Protein AF-A0A2V8FUE7-F1 (afdb_monomer_lite)

Sequence (72 aa):
DTINRAVDAGIPVITWDADAPKSRRLAFYGVDDLAAGRIMGEQTVNLLGGKGKVAIITSVGATNLQRRLDGV

Secondary structure (DSSP, 8-state):
-HHHHHHHTT---EEESS--TTS--SEEE---HHHHHHHHHHHHHHHTTT---------TT-HHHHHHHHH-

pLDDT: mean 96.18, std 2.72, range [82.06, 98.56]

Radius of gyration: 16.44 Å; chains: 1; bounding box: 31×19×47 Å

Structure (mmCIF, N/CA/C/O backbone):
data_AF-A0A2V8FUE7-F1
#
_entry.id   AF-A0A2V8FUE7-F1
#
loop_
_atom_site.group_PDB
_atom_site.id
_atom_site.type_symbol
_atom_site.label_atom_id
_atom_site.label_alt_id
_atom_site.label_comp_id
_atom_site.label_asym_id
_atom_site.label_entity_id
_atom_site.label_seq_id
_atom_site.pdbx_PDB_ins_code
_atom_site.Cartn_x
_atom_site.Cartn_y
_atom_site.Cartn_z
_atom_site.occupancy
_atom_site.B_iso_or_equiv
_atom_site.auth_seq_id
_atom_site.auth_comp_id
_atom_site.auth_asym_id
_atom_site.auth_atom_id
_atom_site.pdbx_PDB_model_num
ATOM 1 N N . ASP A 1 1 ? 7.906 -8.879 -13.270 1.00 82.06 1 ASP A N 1
ATOM 2 C CA . ASP A 1 1 ? 8.225 -9.328 -14.635 1.00 82.06 1 ASP A CA 1
ATOM 3 C C . ASP A 1 1 ? 7.677 -8.384 -15.713 1.00 82.06 1 ASP A C 1
ATOM 5 O O . ASP A 1 1 ? 8.459 -7.670 -16.319 1.00 82.06 1 ASP A O 1
ATOM 9 N N . THR A 1 2 ? 6.356 -8.247 -15.892 1.00 95.50 2 THR A N 1
ATOM 10 C CA . THR A 1 2 ? 5.762 -7.395 -16.956 1.00 95.50 2 THR A CA 1
ATOM 11 C C . THR A 1 2 ? 6.194 -5.924 -16.944 1.00 95.50 2 THR A C 1
ATOM 13 O O . THR A 1 2 ? 6.595 -5.416 -17.985 1.00 95.50 2 THR A O 1
ATOM 16 N N . ILE A 1 3 ? 6.192 -5.254 -15.784 1.00 97.31 3 ILE A N 1
ATOM 17 C CA . ILE A 1 3 ? 6.667 -3.858 -15.679 1.00 97.31 3 ILE A CA 1
ATOM 18 C C . ILE A 1 3 ? 8.133 -3.748 -16.120 1.00 97.31 3 ILE A C 1
ATOM 20 O O . ILE A 1 3 ? 8.498 -2.854 -16.873 1.00 97.31 3 ILE A O 1
ATOM 24 N N . ASN A 1 4 ? 8.968 -4.698 -15.697 1.00 98.31 4 ASN A N 1
ATOM 25 C CA . ASN A 1 4 ? 10.395 -4.697 -16.008 1.00 98.31 4 ASN A CA 1
ATOM 26 C C . ASN A 1 4 ? 10.660 -4.882 -17.504 1.00 98.31 4 ASN A C 1
ATOM 28 O O . ASN A 1 4 ? 11.593 -4.263 -18.003 1.00 98.31 4 ASN A O 1
ATOM 32 N N . ARG A 1 5 ? 9.843 -5.685 -18.199 1.00 98.38 5 ARG A N 1
ATOM 33 C CA . ARG A 1 5 ? 9.925 -5.870 -19.655 1.00 98.38 5 ARG A CA 1
ATOM 34 C C . ARG A 1 5 ? 9.555 -4.602 -20.424 1.00 98.38 5 ARG A C 1
ATOM 36 O O . ARG A 1 5 ? 10.215 -4.280 -21.401 1.00 98.38 5 ARG A O 1
ATOM 43 N N . ALA A 1 6 ? 8.534 -3.868 -19.978 1.00 98.31 6 ALA A N 1
ATOM 44 C CA . ALA A 1 6 ? 8.174 -2.587 -20.591 1.00 98.31 6 ALA A CA 1
ATOM 45 C C . ALA A 1 6 ? 9.308 -1.558 -20.442 1.00 98.31 6 ALA A C 1
ATOM 47 O O . ALA A 1 6 ? 9.671 -0.893 -21.409 1.00 98.31 6 ALA A O 1
ATOM 48 N N . VAL A 1 7 ? 9.921 -1.502 -19.256 1.00 98.25 7 VAL A N 1
ATOM 49 C CA . VAL A 1 7 ? 11.087 -0.645 -19.002 1.00 98.25 7 VAL A CA 1
ATOM 50 C C . VAL A 1 7 ? 12.281 -1.046 -19.878 1.00 98.25 7 VAL A C 1
ATOM 52 O O . VAL A 1 7 ? 12.916 -0.171 -20.458 1.00 98.25 7 VAL A O 1
ATOM 55 N N . ASP A 1 8 ? 12.556 -2.346 -20.045 1.00 98.00 8 ASP A N 1
ATOM 56 C CA . ASP A 1 8 ? 13.621 -2.829 -20.947 1.00 98.00 8 ASP A CA 1
ATOM 57 C C . ASP A 1 8 ? 13.375 -2.476 -22.415 1.00 98.00 8 ASP A C 1
ATOM 59 O O . ASP A 1 8 ? 14.322 -2.258 -23.164 1.00 98.00 8 ASP A O 1
ATOM 63 N N . ALA A 1 9 ? 12.110 -2.385 -22.827 1.00 98.44 9 ALA A N 1
ATOM 64 C CA . ALA A 1 9 ? 11.724 -1.943 -24.163 1.00 98.44 9 ALA A CA 1
ATOM 65 C C . ALA A 1 9 ? 11.832 -0.415 -24.355 1.00 98.44 9 ALA A C 1
ATOM 67 O O . ALA A 1 9 ? 11.410 0.104 -25.387 1.00 98.44 9 ALA A O 1
ATOM 68 N N . GLY A 1 10 ? 12.364 0.317 -23.370 1.00 98.12 10 GLY A N 1
ATOM 69 C CA . GLY A 1 10 ? 12.520 1.770 -23.423 1.00 98.12 10 GLY A CA 1
ATOM 70 C C . GLY A 1 10 ? 11.235 2.547 -23.140 1.00 98.12 10 GLY A C 1
ATOM 71 O O . GLY A 1 10 ? 11.197 3.753 -23.375 1.00 98.12 10 GLY A O 1
ATOM 72 N N . ILE A 1 11 ? 10.184 1.891 -22.635 1.00 98.50 11 ILE A N 1
ATOM 73 C CA . ILE A 1 11 ? 8.922 2.547 -22.283 1.00 98.50 11 ILE A CA 1
ATOM 74 C C . ILE A 1 11 ? 9.041 3.096 -20.854 1.00 98.50 11 ILE A C 1
ATOM 76 O O . ILE A 1 11 ? 9.251 2.319 -19.919 1.00 98.50 11 ILE A O 1
ATOM 80 N N . PRO A 1 12 ? 8.873 4.411 -20.635 1.00 97.69 12 PRO A N 1
ATOM 81 C CA . PRO A 1 12 ? 8.788 4.971 -19.292 1.00 97.69 12 PRO A CA 1
ATOM 82 C C . PRO A 1 12 ? 7.555 4.428 -18.564 1.00 97.69 12 PRO A C 1
ATOM 84 O O . PRO A 1 12 ? 6.436 4.543 -19.062 1.00 97.69 12 PRO A O 1
ATOM 87 N N . VAL A 1 13 ? 7.743 3.860 -17.372 1.00 98.31 13 VAL A N 1
ATOM 88 C CA . VAL A 1 13 ? 6.640 3.320 -16.564 1.00 98.31 13 VAL A CA 1
ATOM 89 C C . VAL A 1 13 ? 6.619 3.977 -15.193 1.00 98.31 13 VAL A C 1
ATOM 91 O O . VAL A 1 13 ? 7.633 4.001 -14.498 1.00 98.31 13 VAL A O 1
ATOM 94 N N . ILE A 1 14 ? 5.446 4.444 -14.777 1.00 98.12 14 ILE A N 1
ATOM 95 C CA . ILE A 1 14 ? 5.139 4.835 -13.399 1.00 98.12 14 ILE A CA 1
ATOM 96 C C . ILE A 1 14 ? 4.005 3.956 -12.866 1.00 98.12 14 ILE A C 1
ATOM 98 O O . ILE A 1 14 ? 3.210 3.431 -13.646 1.00 98.12 14 ILE A O 1
ATOM 102 N N . THR A 1 15 ? 3.923 3.790 -11.549 1.00 96.38 15 THR A N 1
ATOM 103 C CA . THR A 1 15 ? 2.760 3.182 -10.883 1.00 96.38 15 THR A CA 1
ATOM 104 C C . THR A 1 15 ? 1.907 4.257 -10.227 1.00 96.38 15 THR A C 1
ATOM 106 O O . THR A 1 15 ? 2.396 5.331 -9.873 1.00 96.38 15 THR A O 1
ATOM 109 N N . TRP A 1 16 ? 0.619 3.970 -10.073 1.00 95.88 16 TRP A N 1
ATOM 110 C CA . TRP A 1 16 ? -0.341 4.880 -9.469 1.00 95.88 16 TRP A CA 1
ATOM 111 C C . TRP A 1 16 ? -1.283 4.117 -8.540 1.00 95.88 16 TRP A C 1
ATOM 113 O O . TRP A 1 16 ? -1.680 3.002 -8.875 1.00 95.88 16 TRP A O 1
ATOM 123 N N . ASP A 1 17 ? -1.623 4.728 -7.401 1.00 93.75 17 ASP A N 1
ATOM 124 C CA . ASP A 1 17 ? -2.462 4.189 -6.315 1.00 93.75 17 ASP A CA 1
ATOM 125 C C . ASP A 1 17 ? -1.884 2.950 -5.609 1.00 93.75 17 ASP A C 1
ATOM 127 O O . ASP A 1 17 ? -1.558 3.019 -4.428 1.00 93.75 17 ASP A O 1
ATOM 131 N N . ALA A 1 18 ? -1.681 1.844 -6.325 1.00 92.38 18 ALA A N 1
ATOM 132 C CA . ALA A 1 18 ? -1.048 0.636 -5.810 1.00 92.38 18 ALA A CA 1
ATOM 133 C C . ALA A 1 18 ? 0.368 0.480 -6.368 1.00 92.38 18 ALA A C 1
ATOM 135 O O . ALA A 1 18 ? 0.607 0.563 -7.577 1.00 92.38 18 ALA A O 1
ATOM 136 N N . ASP A 1 19 ? 1.321 0.230 -5.474 1.00 93.88 19 ASP A N 1
ATOM 137 C CA . ASP A 1 19 ? 2.724 0.263 -5.846 1.00 93.88 19 ASP A CA 1
ATOM 138 C C . ASP A 1 19 ? 3.339 -1.113 -6.159 1.00 93.88 19 ASP A C 1
ATOM 140 O O . ASP A 1 19 ? 3.013 -2.126 -5.541 1.00 93.88 19 ASP A O 1
ATOM 144 N N . ALA A 1 20 ? 4.317 -1.125 -7.066 1.00 94.19 20 ALA A N 1
ATOM 145 C CA . ALA A 1 20 ? 5.168 -2.262 -7.403 1.00 94.19 20 ALA A CA 1
ATOM 146 C C . ALA A 1 20 ? 6.650 -1.943 -7.106 1.00 94.19 20 ALA A C 1
ATOM 148 O O . ALA A 1 20 ? 7.458 -1.849 -8.037 1.00 94.19 20 ALA A O 1
ATOM 149 N N . PRO A 1 21 ? 7.047 -1.794 -5.827 1.00 92.62 21 PRO A N 1
ATOM 150 C CA . PRO A 1 21 ? 8.366 -1.271 -5.446 1.00 92.62 21 PRO A CA 1
ATOM 151 C C . PRO A 1 21 ? 9.537 -2.183 -5.836 1.00 92.62 21 PRO A C 1
ATOM 153 O O . PRO A 1 21 ? 10.673 -1.737 -5.913 1.00 92.62 21 PRO A O 1
ATOM 156 N N . LYS A 1 22 ? 9.271 -3.468 -6.109 1.00 94.44 22 LYS A N 1
ATOM 157 C CA . LYS A 1 22 ? 10.274 -4.432 -6.599 1.00 94.44 22 LYS A CA 1
ATOM 158 C C . LYS A 1 22 ? 10.472 -4.387 -8.121 1.00 94.44 22 LYS A C 1
ATOM 160 O O . LYS A 1 22 ? 11.228 -5.188 -8.666 1.00 94.44 22 LYS A O 1
ATOM 165 N N . SER A 1 23 ? 9.742 -3.525 -8.826 1.00 96.75 23 SER A N 1
ATOM 166 C CA . SER A 1 23 ? 9.887 -3.334 -10.269 1.00 96.75 23 SER A CA 1
ATOM 167 C C . SER A 1 23 ? 10.840 -2.180 -10.588 1.00 96.75 23 SER A C 1
ATOM 169 O O . SER A 1 23 ? 11.193 -1.396 -9.716 1.00 96.75 23 SER A O 1
ATOM 171 N N . ARG A 1 24 ? 11.225 -2.049 -11.859 1.00 97.31 24 ARG A N 1
ATOM 172 C CA . ARG A 1 24 ? 12.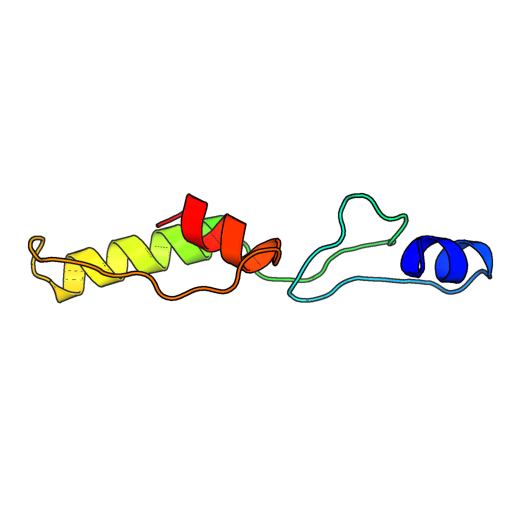048 -0.943 -12.376 1.00 97.31 2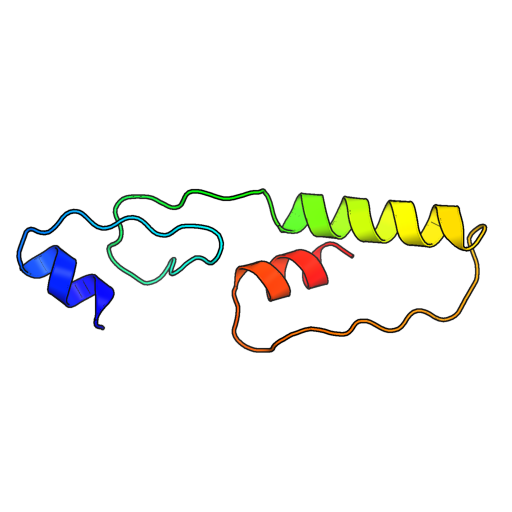4 ARG A CA 1
ATOM 173 C C . ARG A 1 24 ? 11.228 0.270 -12.828 1.00 97.31 24 ARG A C 1
ATOM 175 O O . ARG A 1 24 ? 11.673 1.025 -13.686 1.00 97.31 24 ARG A O 1
ATOM 182 N N . ARG A 1 25 ? 10.017 0.450 -12.290 1.00 97.56 25 ARG A N 1
ATOM 183 C CA . ARG A 1 25 ? 9.238 1.678 -12.505 1.00 97.56 25 ARG A CA 1
ATOM 184 C C . ARG A 1 25 ? 10.068 2.916 -12.128 1.00 97.56 25 ARG A C 1
ATOM 186 O O . ARG A 1 25 ? 10.857 2.877 -11.189 1.00 97.56 25 ARG A O 1
ATOM 193 N N . LEU A 1 26 ? 9.840 4.026 -12.815 1.00 98.00 26 LEU A N 1
ATOM 194 C CA . LEU A 1 26 ? 10.539 5.292 -12.582 1.00 98.00 26 LEU A CA 1
ATOM 195 C C . LEU A 1 26 ? 10.068 5.979 -11.299 1.00 98.00 26 LEU A C 1
ATOM 197 O O . LEU A 1 26 ? 10.869 6.502 -10.533 1.00 98.00 26 LEU A O 1
ATOM 201 N N . ALA A 1 27 ? 8.758 5.970 -11.064 1.00 97.25 27 ALA 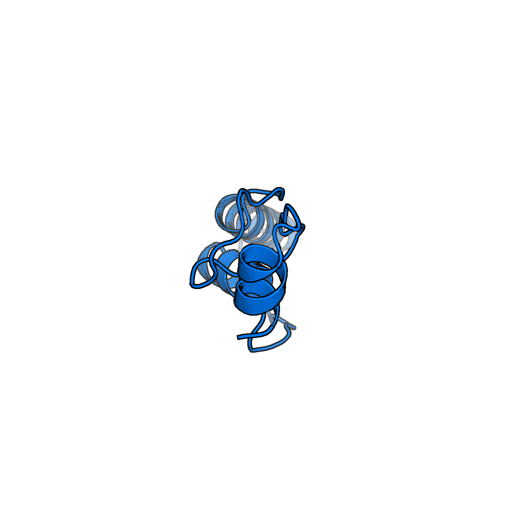A N 1
ATOM 202 C CA . ALA A 1 27 ? 8.132 6.626 -9.926 1.00 97.25 27 ALA A CA 1
ATOM 203 C C . ALA A 1 27 ? 6.821 5.932 -9.550 1.00 97.25 27 ALA A C 1
ATOM 205 O O . ALA A 1 27 ? 6.269 5.153 -10.330 1.00 97.25 27 ALA A O 1
ATOM 206 N N . PHE A 1 28 ? 6.353 6.227 -8.344 1.00 96.50 28 PHE A N 1
ATOM 207 C CA . PHE A 1 28 ? 5.020 5.900 -7.860 1.00 96.50 28 PHE A CA 1
ATOM 208 C C . PHE A 1 28 ? 4.326 7.206 -7.493 1.00 96.50 28 PHE A C 1
ATOM 210 O O . PHE A 1 28 ? 4.951 8.078 -6.886 1.00 96.50 28 PHE A O 1
ATOM 217 N N . TYR A 1 29 ? 3.054 7.329 -7.851 1.00 97.19 29 TYR A N 1
ATOM 218 C CA . TYR A 1 29 ? 2.208 8.435 -7.432 1.00 97.19 29 TYR A CA 1
ATOM 219 C C . TYR A 1 29 ? 1.004 7.904 -6.658 1.00 97.19 29 TYR A C 1
ATOM 221 O O . TYR A 1 29 ? 0.269 7.045 -7.137 1.00 97.19 29 TYR A O 1
ATOM 229 N N . GLY A 1 30 ? 0.777 8.420 -5.460 1.00 95.56 30 GLY A N 1
ATOM 230 C CA . GLY A 1 30 ? -0.324 7.981 -4.619 1.00 95.56 30 GLY A CA 1
ATOM 231 C C . GLY A 1 30 ? -0.376 8.762 -3.320 1.00 95.56 30 GLY A C 1
ATOM 232 O O . GLY A 1 30 ? 0.412 9.683 -3.096 1.00 95.56 30 GLY A O 1
ATOM 233 N N . VAL A 1 31 ? -1.329 8.390 -2.476 1.00 96.38 31 VAL A N 1
ATOM 234 C CA . VAL A 1 31 ? -1.442 8.922 -1.118 1.00 96.38 31 VAL A CA 1
ATOM 235 C C . VAL A 1 31 ? -0.455 8.218 -0.188 1.00 96.38 31 VAL A C 1
ATOM 237 O O . VAL A 1 31 ? 0.021 7.121 -0.483 1.00 96.38 31 VAL A O 1
ATOM 240 N N . ASP A 1 32 ? -0.167 8.822 0.965 1.00 96.75 32 ASP A N 1
ATOM 241 C CA . ASP A 1 32 ? 0.481 8.085 2.047 1.00 96.75 32 ASP A CA 1
ATOM 242 C C . ASP A 1 32 ? -0.541 7.147 2.695 1.00 96.75 32 ASP A C 1
ATOM 244 O O . ASP A 1 32 ? -1.315 7.535 3.570 1.00 96.75 32 ASP A O 1
ATOM 248 N N . ASP A 1 33 ? -0.555 5.901 2.232 1.00 96.75 33 ASP A N 1
ATOM 249 C CA . ASP A 1 33 ? -1.475 4.875 2.714 1.00 96.75 33 ASP A CA 1
ATOM 250 C C . ASP A 1 33 ? -1.347 4.598 4.217 1.00 96.75 33 ASP A C 1
ATOM 252 O O . ASP A 1 33 ? -2.345 4.269 4.853 1.00 96.75 33 ASP A O 1
ATOM 256 N N . LEU A 1 34 ? -0.156 4.765 4.802 1.00 97.25 34 LEU A N 1
ATOM 257 C CA . LEU A 1 34 ? 0.031 4.561 6.239 1.00 97.25 34 LEU A CA 1
ATOM 258 C C . LEU A 1 34 ? -0.644 5.690 7.024 1.00 97.25 34 LEU A C 1
ATOM 260 O O . LEU A 1 34 ? -1.391 5.437 7.969 1.00 97.25 34 LEU A O 1
ATOM 264 N N . ALA A 1 35 ? -0.435 6.937 6.594 1.00 98.38 35 ALA A N 1
ATOM 265 C CA . ALA A 1 35 ? -1.127 8.086 7.169 1.00 98.38 35 ALA A CA 1
ATOM 266 C C . ALA A 1 35 ? -2.649 7.992 6.965 1.00 98.38 35 ALA A C 1
ATOM 268 O O . ALA A 1 35 ? -3.411 8.309 7.875 1.00 98.38 35 ALA A O 1
ATOM 269 N N . ALA A 1 36 ? -3.102 7.505 5.806 1.00 97.88 36 ALA A N 1
ATOM 270 C CA . ALA A 1 36 ? -4.519 7.276 5.537 1.00 97.88 36 ALA A CA 1
ATOM 271 C C . ALA A 1 36 ? -5.126 6.220 6.477 1.00 97.88 36 ALA A C 1
ATOM 273 O O . ALA A 1 36 ? -6.226 6.426 6.990 1.00 97.88 36 ALA A O 1
ATOM 274 N N . GLY A 1 37 ? -4.405 5.124 6.740 1.00 97.88 37 GLY A N 1
ATOM 275 C CA . GLY A 1 37 ? -4.777 4.123 7.742 1.00 97.88 37 GLY A CA 1
ATOM 276 C C . GLY A 1 37 ? -4.924 4.724 9.138 1.00 97.88 37 GLY A C 1
ATOM 277 O O . GLY A 1 37 ? -5.962 4.568 9.777 1.00 97.88 37 GLY A O 1
ATOM 278 N N . ARG A 1 38 ? -3.944 5.529 9.558 1.00 98.56 38 ARG A N 1
ATOM 279 C CA . ARG A 1 38 ? -3.989 6.225 10.850 1.00 98.56 38 ARG A CA 1
ATOM 280 C C . ARG A 1 38 ? -5.201 7.141 10.976 1.00 98.56 38 ARG A C 1
ATOM 282 O O . ARG A 1 38 ? -5.915 7.083 11.974 1.00 98.56 38 ARG A O 1
ATOM 289 N N . ILE A 1 39 ? -5.468 7.951 9.950 1.00 98.56 39 ILE A N 1
ATOM 290 C CA . ILE A 1 39 ? -6.646 8.827 9.918 1.00 98.56 39 ILE A CA 1
ATOM 291 C C . ILE A 1 39 ? -7.928 7.987 10.013 1.00 98.56 39 ILE A C 1
ATOM 293 O O . ILE A 1 39 ? -8.837 8.345 10.758 1.00 98.56 39 ILE A O 1
ATOM 297 N N . MET A 1 40 ? -8.003 6.851 9.312 1.00 98.00 40 MET A N 1
ATOM 298 C CA . MET A 1 40 ? -9.147 5.936 9.393 1.00 98.00 40 MET A CA 1
ATOM 299 C C . MET A 1 40 ? -9.359 5.402 10.819 1.00 98.00 40 MET A C 1
ATOM 301 O O . MET A 1 40 ? -10.492 5.427 11.309 1.00 98.00 40 MET A O 1
ATOM 305 N N . GLY A 1 41 ? -8.296 4.964 11.499 1.00 97.56 41 GLY A N 1
ATOM 306 C CA . GLY A 1 41 ? -8.350 4.508 12.890 1.00 97.56 41 GLY A CA 1
ATOM 307 C C . GLY A 1 41 ? -8.819 5.612 13.843 1.00 97.56 41 GLY A C 1
ATOM 308 O O . GLY A 1 41 ? -9.771 5.417 14.602 1.00 97.56 41 GLY A O 1
ATOM 309 N N . GLU A 1 42 ? -8.232 6.807 13.737 1.00 98.25 42 GLU A N 1
ATOM 310 C CA . GLU A 1 42 ? -8.592 7.979 14.548 1.00 98.25 42 GLU A CA 1
ATOM 311 C C . GLU A 1 42 ? -10.070 8.367 14.368 1.00 98.25 42 GLU A C 1
ATOM 313 O O . GLU A 1 42 ? -10.793 8.556 15.350 1.00 98.25 42 GLU A O 1
ATOM 318 N N . GLN A 1 43 ? -10.564 8.416 13.126 1.00 98.31 43 GLN A N 1
ATOM 319 C CA . GLN A 1 43 ? -11.979 8.698 12.864 1.00 98.31 43 GLN A CA 1
ATOM 320 C C . GLN A 1 43 ? -12.899 7.586 13.379 1.00 98.31 43 GLN A C 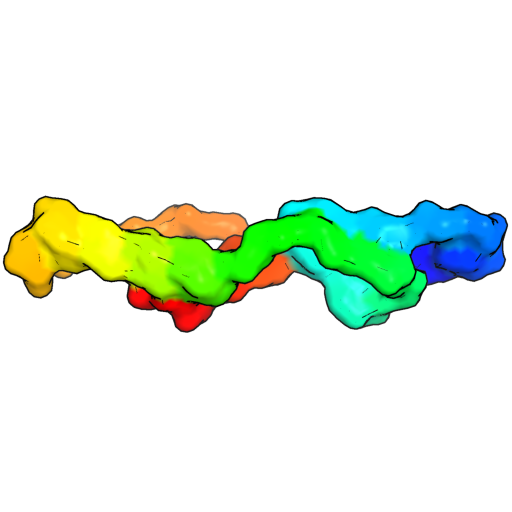1
ATOM 322 O O . GLN A 1 43 ? -13.967 7.878 13.915 1.00 98.31 43 GLN A O 1
ATOM 327 N N . THR A 1 44 ? -12.484 6.322 13.284 1.00 97.94 44 THR A N 1
ATOM 328 C CA . THR A 1 44 ? -13.263 5.189 13.808 1.00 97.94 44 THR A CA 1
ATOM 329 C C . THR A 1 44 ? -13.420 5.281 15.326 1.00 97.94 44 THR A C 1
ATOM 331 O O . THR A 1 44 ? -14.529 5.150 15.842 1.00 97.94 44 THR A O 1
ATOM 334 N N . VAL A 1 45 ? -12.334 5.571 16.050 1.00 97.44 45 VAL A N 1
ATOM 335 C CA . VAL A 1 45 ? -12.354 5.776 17.508 1.00 97.44 45 VAL A CA 1
ATOM 336 C C . VAL A 1 45 ? -13.276 6.938 17.887 1.00 97.44 45 VAL A C 1
ATOM 338 O O . VAL A 1 45 ? -14.083 6.790 18.808 1.00 97.44 45 VAL A O 1
ATOM 341 N N . ASN A 1 46 ? -13.207 8.056 17.156 1.00 98.12 46 ASN A N 1
ATOM 342 C CA . ASN A 1 46 ? -14.062 9.223 17.385 1.00 98.12 46 ASN A CA 1
ATOM 343 C C . ASN A 1 46 ? -15.550 8.889 17.200 1.00 98.12 46 ASN A C 1
ATOM 345 O O . ASN A 1 46 ? -16.364 9.210 18.065 1.00 98.12 46 ASN A O 1
ATOM 349 N N . LEU A 1 47 ? -15.905 8.201 16.111 1.00 97.94 47 LEU A N 1
ATOM 350 C CA . LEU A 1 47 ? -17.289 7.817 15.811 1.00 97.94 47 LEU A CA 1
ATOM 351 C C . LEU A 1 47 ? -17.865 6.818 16.823 1.00 97.94 47 LEU A C 1
ATOM 353 O O . LEU A 1 47 ? -19.062 6.842 17.099 1.00 97.94 47 LEU A O 1
ATOM 357 N N . LEU A 1 48 ? -17.023 5.954 17.394 1.00 98.12 48 LEU A N 1
ATOM 358 C CA . LEU A 1 48 ? -17.423 4.970 18.403 1.00 98.12 48 LEU A CA 1
ATOM 359 C C . LEU A 1 48 ? -17.438 5.524 19.836 1.00 98.12 48 LEU A C 1
ATOM 361 O O . LEU A 1 48 ? -17.738 4.784 20.771 1.00 98.12 48 LEU A O 1
ATOM 365 N N . GLY A 1 49 ? -17.059 6.788 20.052 1.00 97.62 49 GLY A N 1
ATOM 366 C CA . GLY A 1 49 ? -16.884 7.322 21.406 1.00 97.62 49 GLY A CA 1
ATOM 367 C C . GLY A 1 49 ? -15.831 6.547 22.210 1.00 97.62 49 GLY A C 1
ATOM 368 O O . GLY A 1 49 ? -15.968 6.357 23.418 1.00 97.62 49 GLY A O 1
ATOM 369 N N . GLY A 1 50 ? -14.799 6.039 21.530 1.00 95.81 50 GLY A N 1
ATOM 370 C CA . GLY A 1 50 ? -13.682 5.319 22.135 1.00 95.81 50 GLY A CA 1
ATOM 371 C C . GLY A 1 50 ? -13.914 3.838 22.446 1.00 95.81 50 GLY A C 1
ATOM 372 O O . GLY A 1 50 ? -12.979 3.189 22.916 1.00 95.81 50 GLY A O 1
ATOM 373 N N . LYS A 1 51 ? -15.112 3.272 22.220 1.00 96.06 51 LYS A N 1
ATOM 374 C CA . LYS A 1 51 ? -15.392 1.854 22.519 1.00 96.06 51 LYS A CA 1
ATOM 375 C C . LYS A 1 51 ? -16.354 1.218 21.520 1.00 96.06 51 LYS A C 1
ATOM 377 O O . LYS A 1 51 ? -17.431 1.730 21.255 1.00 96.06 51 LYS A O 1
ATOM 382 N N . GLY A 1 52 ? -16.010 0.029 21.041 1.00 96.00 52 GLY A N 1
ATOM 383 C CA . GLY A 1 52 ? -16.861 -0.757 20.155 1.00 96.00 52 GLY A CA 1
ATOM 384 C C . GLY A 1 52 ? -16.100 -1.930 19.556 1.00 96.00 52 GLY A C 1
ATOM 385 O O . GLY A 1 52 ? -14.896 -2.069 19.762 1.00 96.00 52 GLY A O 1
ATOM 386 N N . LYS A 1 53 ? -16.805 -2.787 18.818 1.00 97.06 53 LYS A N 1
ATOM 387 C CA . LYS A 1 53 ? -16.170 -3.816 17.988 1.00 97.06 53 LYS A CA 1
ATOM 388 C C . LYS A 1 53 ? -16.002 -3.257 16.581 1.00 97.06 53 LYS A C 1
ATOM 390 O O . LYS A 1 53 ? -16.955 -2.718 16.028 1.00 97.06 53 LYS A O 1
ATOM 395 N N . VAL A 1 54 ? -14.812 -3.416 16.017 1.00 96.19 54 VAL A N 1
ATOM 396 C CA . VAL A 1 54 ? -14.481 -2.995 14.652 1.00 96.19 54 VAL A CA 1
ATOM 397 C C . VAL A 1 54 ? -14.179 -4.238 13.825 1.00 96.19 54 VAL A C 1
ATOM 399 O O . VAL A 1 54 ? -13.528 -5.163 14.307 1.00 96.19 54 VAL A O 1
ATOM 402 N N . ALA A 1 55 ? -14.660 -4.258 12.585 1.00 96.56 55 ALA A N 1
ATOM 403 C CA . ALA A 1 55 ? -14.279 -5.236 11.577 1.00 96.56 55 ALA A CA 1
ATOM 404 C C . ALA A 1 55 ? -13.652 -4.496 10.393 1.00 96.56 55 ALA A C 1
ATOM 406 O O . ALA A 1 55 ? -14.141 -3.437 10.003 1.00 96.56 55 ALA A O 1
ATOM 407 N N . ILE A 1 56 ? -12.591 -5.061 9.818 1.00 95.38 56 ILE A N 1
ATOM 408 C CA . ILE A 1 56 ? -11.930 -4.520 8.628 1.00 95.38 56 ILE A CA 1
ATOM 409 C C . ILE A 1 56 ? -12.203 -5.464 7.461 1.00 95.38 56 ILE A C 1
ATOM 411 O O . ILE A 1 56 ? -11.959 -6.666 7.555 1.00 95.38 56 ILE A O 1
ATOM 415 N N . ILE A 1 57 ? -12.704 -4.912 6.357 1.00 95.69 57 ILE A N 1
ATOM 416 C CA . ILE A 1 57 ? -12.934 -5.631 5.102 1.00 95.69 57 ILE A CA 1
ATOM 417 C C . ILE A 1 57 ? -11.922 -5.100 4.090 1.00 95.69 57 ILE A C 1
ATOM 419 O O . ILE A 1 57 ? -11.893 -3.904 3.810 1.00 95.69 57 ILE A O 1
ATOM 423 N N . THR A 1 58 ? -11.071 -5.979 3.565 1.00 94.94 58 THR A N 1
ATOM 424 C CA . THR A 1 58 ? -9.964 -5.601 2.677 1.00 94.94 58 THR A CA 1
ATOM 425 C C . THR A 1 58 ? -9.685 -6.681 1.628 1.00 94.94 58 THR A C 1
ATOM 427 O O . THR A 1 58 ? -10.225 -7.784 1.709 1.00 94.94 58 THR A O 1
ATOM 430 N N . SER A 1 59 ? -8.839 -6.368 0.643 1.00 93.75 59 SER A N 1
ATOM 431 C CA . SER A 1 59 ? -8.326 -7.326 -0.345 1.00 93.75 59 SER A CA 1
ATOM 432 C C . SER A 1 59 ? -6.856 -7.645 -0.078 1.00 93.75 59 SER A C 1
ATOM 434 O O . SER A 1 59 ? -6.041 -6.748 0.134 1.00 93.75 59 SER A O 1
ATOM 436 N N . VAL A 1 60 ? -6.509 -8.931 -0.112 1.00 90.12 60 VAL A N 1
ATOM 437 C CA . VAL A 1 60 ? -5.145 -9.411 0.155 1.00 90.12 60 VAL A CA 1
ATOM 438 C C . VAL A 1 60 ? -4.275 -9.281 -1.096 1.00 90.12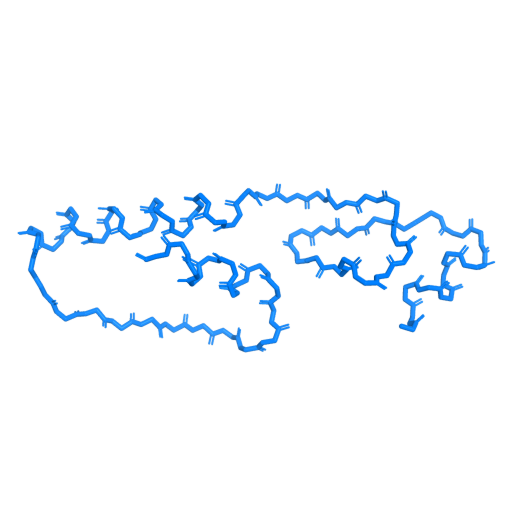 60 VAL A C 1
ATOM 440 O O . VAL A 1 60 ? -4.731 -9.524 -2.211 1.00 90.12 60 VAL A O 1
ATOM 443 N N . GLY A 1 61 ? -3.003 -8.925 -0.907 1.00 87.50 61 GLY A N 1
ATOM 444 C CA . GLY A 1 61 ? -2.003 -8.855 -1.980 1.00 87.50 61 GLY A CA 1
ATOM 445 C C . GLY A 1 61 ? -1.849 -7.478 -2.630 1.00 87.50 61 GLY A C 1
ATOM 446 O O . GLY A 1 61 ? -0.925 -7.290 -3.419 1.00 87.50 61 GLY A O 1
ATOM 447 N N . ALA A 1 62 ? -2.692 -6.507 -2.268 1.00 91.06 62 ALA A N 1
ATOM 448 C CA . ALA A 1 62 ? -2.551 -5.115 -2.680 1.00 91.06 62 ALA A CA 1
ATOM 449 C C . ALA A 1 62 ? -1.701 -4.333 -1.662 1.00 91.06 62 ALA A C 1
ATOM 451 O O . ALA A 1 62 ? -2.036 -4.243 -0.480 1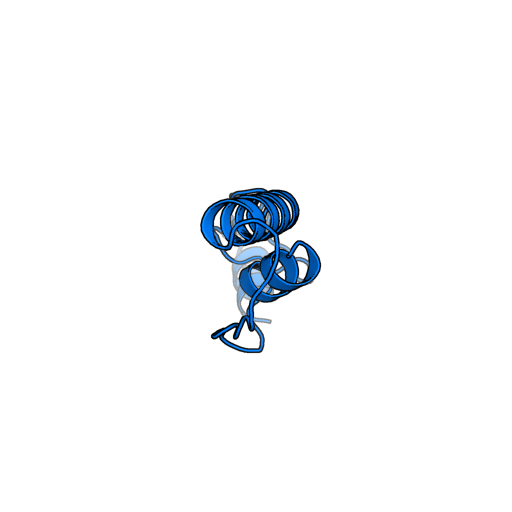.00 91.06 62 ALA A O 1
ATOM 452 N N . THR A 1 63 ? -0.588 -3.765 -2.124 1.00 91.44 63 THR A N 1
ATOM 453 C CA . THR A 1 63 ? 0.407 -3.054 -1.301 1.00 91.44 63 THR A CA 1
ATOM 454 C C . THR A 1 63 ? -0.170 -1.833 -0.592 1.00 91.44 63 THR A C 1
ATOM 456 O O . THR A 1 63 ? 0.124 -1.620 0.581 1.00 91.44 63 THR A O 1
ATOM 459 N N . ASN A 1 64 ? -1.014 -1.056 -1.268 1.00 95.25 64 ASN A N 1
ATOM 460 C CA . ASN A 1 64 ? -1.689 0.108 -0.692 1.00 95.25 64 ASN A CA 1
ATOM 461 C C . ASN A 1 64 ? -2.651 -0.286 0.438 1.00 95.25 64 ASN A C 1
ATOM 463 O O . ASN A 1 64 ? -2.601 0.279 1.528 1.00 95.25 64 ASN A O 1
ATOM 467 N N . LEU A 1 65 ? -3.483 -1.309 0.223 1.00 96.31 65 LEU A N 1
ATOM 468 C CA . LEU A 1 65 ? -4.433 -1.774 1.236 1.00 96.31 65 LEU A CA 1
ATOM 469 C C . LEU A 1 65 ? -3.736 -2.365 2.464 1.00 96.31 65 LEU A C 1
ATOM 471 O O . LEU A 1 65 ? -4.185 -2.118 3.582 1.00 96.31 65 LEU A O 1
ATOM 475 N N . GLN A 1 66 ? -2.627 -3.088 2.276 1.00 95.19 66 GLN A N 1
ATOM 476 C CA . GLN A 1 66 ? -1.819 -3.568 3.399 1.00 95.19 66 GLN A CA 1
ATOM 477 C C . GLN A 1 66 ? -1.256 -2.398 4.211 1.00 95.19 66 GLN A C 1
ATOM 479 O O . GLN A 1 66 ? -1.373 -2.393 5.429 1.00 95.19 66 GLN A O 1
ATOM 484 N N . ARG A 1 67 ? -0.720 -1.364 3.551 1.00 95.88 67 ARG A N 1
ATOM 485 C CA . ARG A 1 67 ? -0.192 -0.181 4.247 1.00 95.88 67 ARG A CA 1
ATOM 486 C C . ARG A 1 67 ? -1.264 0.595 5.012 1.00 95.88 67 ARG A C 1
ATOM 488 O O . ARG A 1 67 ? -0.970 1.105 6.086 1.00 95.88 67 ARG A O 1
ATOM 495 N N . ARG A 1 68 ? -2.492 0.670 4.486 1.00 97.31 68 ARG A N 1
ATOM 496 C CA . ARG A 1 68 ? -3.634 1.241 5.223 1.00 97.31 68 ARG A CA 1
ATOM 497 C C . ARG A 1 68 ? -3.952 0.409 6.455 1.00 97.31 68 ARG A C 1
ATOM 499 O O . ARG A 1 68 ? -4.147 0.980 7.516 1.00 97.31 68 ARG A O 1
ATOM 506 N N . LEU A 1 69 ? -3.965 -0.918 6.324 1.00 96.50 69 LEU A N 1
ATOM 507 C CA . LEU A 1 69 ? -4.196 -1.819 7.452 1.00 96.50 69 LEU A CA 1
ATOM 508 C C . LEU A 1 69 ? -3.116 -1.678 8.532 1.00 96.50 69 LEU A C 1
ATOM 510 O O . LEU A 1 69 ? -3.459 -1.647 9.704 1.00 96.50 69 LEU A O 1
ATOM 514 N N . ASP A 1 70 ? -1.847 -1.535 8.148 1.00 96.25 70 ASP A N 1
ATOM 515 C CA . ASP A 1 70 ? -0.737 -1.328 9.089 1.00 96.25 70 ASP A CA 1
ATOM 516 C C . ASP A 1 70 ? -0.837 0.014 9.845 1.00 96.25 70 ASP A C 1
ATOM 518 O O . ASP A 1 70 ? -0.186 0.195 10.874 1.00 96.25 70 ASP A O 1
ATOM 522 N N . GLY A 1 71 ? -1.599 0.975 9.309 1.00 96.81 71 GLY A N 1
ATOM 523 C CA . GLY A 1 71 ? -1.788 2.297 9.901 1.00 96.81 71 GLY A CA 1
ATOM 524 C C . GLY A 1 71 ? -3.009 2.430 10.810 1.00 96.81 71 GLY A C 1
ATOM 525 O O . GLY A 1 71 ? -3.027 3.363 11.611 1.00 96.81 71 GLY A O 1
ATOM 526 N N . VAL A 1 72 ? -4.015 1.560 10.660 1.00 95.19 72 VAL A N 1
ATOM 527 C CA . VAL A 1 72 ? -5.245 1.541 11.484 1.00 95.19 72 VAL A CA 1
ATOM 528 C C . VAL A 1 72 ? -4.932 1.068 12.898 1.00 95.19 72 VAL A C 1
ATOM 530 O O . VAL A 1 72 ? -5.416 1.738 13.838 1.00 95.19 72 VAL A O 1
#

Foldseek 3Di:
DVQQVCVVVVHAAEAEQFDDVVHPHPYYYYDQLLVLLQVVVVVVCVVCVNDDDDDDDFDPPTRSRVSSPNND